Protein AF-A0A8S8YGQ6-F1 (afdb_monomer_lite)

Foldseek 3Di:
DDPVVLVVLLCVQAVVLVVVCVVVVVVQQVVQADADEDEADCCLVVVDVPCPSSVCRRVNNVVVVCVQQPDPPPPPDTYRYHDYDYD

pLDDT: mean 73.59, std 18.47, range [36.97, 93.75]

Secondary structure (DSSP, 8-state):
--HHHHHHHHIIIIIHHHHHHHHHHHHHHHHT-B-------HHHHHT-TT-HHHHHHHHHHHHHHHHHHS--TT-TTS--B------

Sequence (87 aa):
MNRESFEEVLSTNLTSAFVTLSVACKQMLRAGGGRVVFTSSVAGSLGLMNHEAISAAKGGVESMVRSAAAPLQQKRNQGQCSRSRTY

Structure (mmCIF, N/CA/C/O backbone):
data_AF-A0A8S8YGQ6-F1
#
_entry.id   AF-A0A8S8YGQ6-F1
#
loop_
_atom_site.group_PDB
_atom_site.id
_atom_site.type_symbol
_atom_site.label_atom_id
_atom_site.label_alt_id
_atom_site.label_comp_id
_atom_site.label_asym_id
_atom_site.label_entity_id
_atom_site.label_seq_id
_atom_site.pdbx_PDB_ins_code
_atom_site.Cartn_x
_atom_site.Cartn_y
_atom_site.Cartn_z
_atom_site.occupancy
_atom_site.B_iso_or_equiv
_atom_site.auth_seq_id
_atom_site.auth_comp_id
_atom_site.auth_asym_id
_atom_site.auth_atom_id
_atom_site.pdbx_PDB_model_num
ATOM 1 N N . MET A 1 1 ? 17.977 -1.055 -16.300 1.00 69.81 1 MET A N 1
ATOM 2 C CA . MET A 1 1 ? 17.660 -0.327 -15.053 1.00 69.81 1 MET A CA 1
ATOM 3 C C . MET A 1 1 ? 18.842 -0.447 -14.097 1.00 69.81 1 MET A C 1
ATOM 5 O O . MET A 1 1 ? 19.416 -1.527 -14.034 1.00 69.81 1 MET A O 1
ATOM 9 N N . ASN A 1 2 ? 19.250 0.629 -13.415 1.00 86.25 2 ASN A N 1
ATOM 10 C CA . ASN A 1 2 ? 20.291 0.562 -12.380 1.00 86.25 2 ASN A CA 1
ATOM 11 C C . ASN A 1 2 ? 19.648 0.364 -10.988 1.00 86.25 2 ASN A C 1
ATOM 13 O O . ASN A 1 2 ? 18.430 0.477 -10.836 1.00 86.25 2 ASN A O 1
ATOM 17 N N . ARG A 1 3 ? 20.460 0.039 -9.977 1.00 89.19 3 ARG A N 1
ATOM 18 C CA . ARG A 1 3 ? 19.972 -0.228 -8.616 1.00 89.19 3 ARG A CA 1
ATOM 19 C C . ARG A 1 3 ? 19.274 0.983 -7.986 1.00 89.19 3 ARG A C 1
ATOM 21 O O . ARG A 1 3 ? 18.223 0.816 -7.381 1.00 89.19 3 ARG A O 1
ATOM 28 N N . GLU A 1 4 ? 19.837 2.175 -8.145 1.00 90.88 4 GLU A N 1
ATOM 29 C CA . GLU A 1 4 ? 19.304 3.398 -7.531 1.00 90.88 4 GLU A CA 1
ATOM 30 C C . GLU A 1 4 ? 17.911 3.744 -8.065 1.00 90.88 4 GLU A C 1
ATOM 32 O O . GLU A 1 4 ? 16.998 3.973 -7.279 1.00 90.88 4 GLU A O 1
ATOM 37 N N . SER A 1 5 ? 17.695 3.675 -9.383 1.00 86.94 5 SER A N 1
ATOM 38 C CA . SER A 1 5 ? 16.375 3.904 -9.983 1.00 86.94 5 SER A CA 1
ATOM 39 C C . SER A 1 5 ? 15.347 2.855 -9.547 1.00 86.94 5 SER A C 1
ATOM 41 O O . SER A 1 5 ? 14.168 3.169 -9.397 1.00 86.94 5 SER A O 1
ATOM 43 N N . PHE A 1 6 ? 15.766 1.605 -9.320 1.00 87.75 6 PHE A N 1
ATOM 44 C CA . PHE A 1 6 ? 14.880 0.577 -8.768 1.00 87.75 6 PHE A CA 1
ATOM 45 C C . PHE A 1 6 ? 14.460 0.909 -7.328 1.00 87.75 6 PHE A C 1
ATOM 47 O O . PHE A 1 6 ? 13.272 0.867 -6.999 1.00 87.75 6 PHE A O 1
ATOM 54 N N . GLU A 1 7 ? 15.424 1.278 -6.481 1.00 91.56 7 GLU A N 1
ATOM 55 C CA . GLU A 1 7 ? 15.175 1.686 -5.096 1.00 91.56 7 GLU A CA 1
ATOM 56 C C . GLU A 1 7 ? 14.314 2.957 -5.021 1.00 91.56 7 GLU A C 1
ATOM 58 O O . GLU A 1 7 ? 13.426 3.041 -4.174 1.00 91.56 7 GLU A O 1
ATOM 63 N N . GLU A 1 8 ? 14.490 3.907 -5.940 1.00 90.94 8 GLU A N 1
ATOM 64 C CA . GLU A 1 8 ? 13.674 5.121 -6.037 1.00 90.94 8 GLU A CA 1
ATOM 65 C C . GLU A 1 8 ? 12.203 4.808 -6.357 1.00 90.94 8 GLU A C 1
ATOM 67 O O . GLU A 1 8 ? 11.289 5.332 -5.707 1.00 90.94 8 GLU A O 1
ATOM 72 N N . VAL A 1 9 ? 11.953 3.903 -7.311 1.00 90.06 9 VAL A N 1
ATOM 73 C CA . VAL A 1 9 ? 10.593 3.461 -7.658 1.00 90.06 9 VAL A CA 1
ATOM 74 C C . VAL A 1 9 ? 9.932 2.752 -6.477 1.00 90.06 9 VAL A C 1
ATOM 76 O O . VAL A 1 9 ? 8.762 3.028 -6.178 1.00 90.06 9 VAL A O 1
ATOM 79 N N . LEU A 1 10 ? 10.666 1.876 -5.780 1.00 91.00 10 LEU A N 1
ATOM 80 C CA . LEU A 1 10 ? 10.178 1.208 -4.572 1.00 91.00 10 LEU A CA 1
ATOM 81 C C . LEU A 1 10 ? 9.908 2.203 -3.443 1.00 91.00 10 LEU A C 1
ATOM 83 O O . LEU A 1 10 ? 8.855 2.134 -2.812 1.00 91.00 10 LEU A O 1
ATOM 87 N N . SER A 1 11 ? 10.813 3.150 -3.213 1.00 92.88 11 SER A N 1
ATOM 88 C CA . SER A 1 11 ? 10.664 4.177 -2.185 1.00 92.88 11 SER A CA 1
ATOM 89 C C . SER A 1 11 ? 9.400 5.009 -2.414 1.00 92.88 11 SER A C 1
ATOM 91 O O . SER A 1 11 ? 8.547 5.144 -1.531 1.00 92.88 11 SER A O 1
ATOM 93 N N . THR A 1 12 ? 9.215 5.474 -3.649 1.00 90.19 12 THR A N 1
ATOM 94 C CA . THR A 1 12 ? 8.092 6.333 -4.031 1.00 90.19 12 THR A CA 1
ATOM 95 C C . THR A 1 12 ? 6.748 5.613 -3.979 1.00 90.19 12 THR A C 1
ATOM 97 O O . THR A 1 12 ? 5.748 6.230 -3.618 1.00 90.19 12 THR A O 1
ATOM 100 N N . ASN A 1 13 ? 6.685 4.324 -4.326 1.00 89.81 13 ASN A N 1
ATOM 101 C CA . ASN A 1 13 ? 5.409 3.611 -4.471 1.00 89.81 13 ASN A CA 1
ATOM 102 C C . ASN A 1 13 ? 5.091 2.652 -3.322 1.00 89.81 13 ASN A C 1
ATOM 104 O O . ASN A 1 13 ? 3.944 2.587 -2.884 1.00 89.81 13 ASN A O 1
ATOM 108 N N . LEU A 1 14 ? 6.072 1.870 -2.875 1.00 90.31 14 LEU A N 1
ATOM 109 C CA . LEU A 1 14 ? 5.875 0.827 -1.871 1.00 90.31 14 LEU A CA 1
ATOM 110 C C . LEU A 1 14 ? 6.168 1.352 -0.466 1.00 90.31 14 LEU A C 1
ATOM 112 O O . LEU A 1 14 ? 5.338 1.196 0.430 1.00 90.31 14 LEU A O 1
ATOM 116 N N . THR A 1 15 ? 7.313 2.009 -0.269 1.00 93.44 15 THR A N 1
ATOM 117 C CA . THR A 1 15 ? 7.701 2.525 1.053 1.00 93.44 15 THR A CA 1
ATOM 118 C C . THR A 1 15 ? 6.752 3.627 1.514 1.00 93.44 15 THR A C 1
ATOM 120 O O . THR A 1 15 ? 6.292 3.598 2.656 1.00 93.44 15 THR A O 1
ATOM 123 N N . SER A 1 16 ? 6.383 4.558 0.630 1.00 92.62 16 SER A N 1
ATOM 124 C CA . SER A 1 16 ? 5.376 5.584 0.932 1.00 92.62 16 SER A CA 1
ATOM 125 C C . SER A 1 16 ? 4.035 4.965 1.360 1.00 92.62 16 SER A C 1
ATOM 127 O O . SER A 1 16 ? 3.489 5.333 2.402 1.00 92.62 16 SER A O 1
ATOM 129 N N . ALA A 1 17 ? 3.552 3.954 0.629 1.00 90.56 17 ALA A N 1
ATOM 130 C CA . ALA A 1 17 ? 2.317 3.241 0.939 1.00 90.56 17 ALA A CA 1
ATOM 131 C C . ALA A 1 17 ? 2.389 2.513 2.291 1.00 90.56 17 ALA A C 1
ATOM 133 O O . ALA A 1 17 ? 1.427 2.549 3.062 1.00 90.56 17 ALA A O 1
ATOM 134 N N . PHE A 1 18 ? 3.531 1.899 2.615 1.00 91.69 18 PHE A N 1
ATOM 135 C CA . PHE A 1 18 ? 3.770 1.276 3.917 1.00 91.69 18 PHE A CA 1
ATOM 136 C C . PHE A 1 18 ? 3.693 2.294 5.062 1.00 91.69 18 PHE A C 1
ATOM 138 O O . PHE A 1 18 ? 3.035 2.043 6.076 1.00 91.69 18 PHE A O 1
ATOM 145 N N . VAL A 1 19 ? 4.316 3.465 4.902 1.00 93.75 19 VAL A N 1
ATOM 146 C CA . VAL A 1 19 ? 4.268 4.533 5.912 1.00 93.75 19 VAL A CA 1
ATOM 147 C C . VAL A 1 19 ? 2.831 5.020 6.109 1.00 93.75 19 VAL A C 1
ATOM 149 O O . VAL A 1 19 ? 2.370 5.111 7.251 1.00 93.75 19 VAL A O 1
ATOM 152 N N . THR A 1 20 ? 2.089 5.255 5.021 1.00 90.50 20 THR A N 1
ATOM 153 C CA . THR A 1 20 ? 0.667 5.623 5.083 1.00 90.50 20 THR A CA 1
ATOM 154 C C . THR A 1 20 ? -0.151 4.568 5.821 1.00 90.50 20 THR A C 1
ATOM 156 O O . THR A 1 20 ? -0.915 4.913 6.723 1.00 90.50 20 THR A O 1
ATOM 159 N N . LEU A 1 21 ? 0.037 3.284 5.497 1.00 88.94 21 LEU A N 1
ATOM 160 C CA . LEU A 1 21 ? -0.652 2.182 6.163 1.00 88.94 21 LEU A CA 1
ATOM 161 C C . LEU A 1 21 ? -0.338 2.147 7.664 1.00 88.94 21 LEU A C 1
ATOM 163 O O . LEU A 1 21 ? -1.251 2.032 8.475 1.00 88.94 21 LEU A O 1
ATOM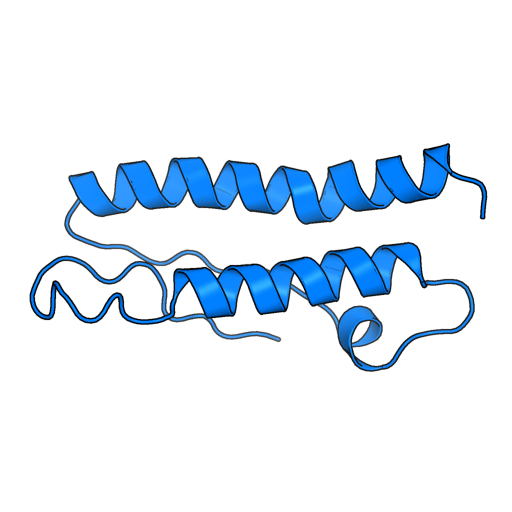 167 N N . SER A 1 22 ? 0.932 2.290 8.046 1.00 88.44 22 SER A N 1
ATOM 168 C CA . SER A 1 22 ? 1.373 2.258 9.447 1.00 88.44 22 SER A CA 1
ATOM 169 C C . SER A 1 22 ? 0.718 3.359 10.287 1.00 88.44 22 SER A C 1
ATOM 171 O O . SER A 1 22 ? 0.218 3.102 11.387 1.00 88.44 22 SER A O 1
ATOM 173 N N . VAL A 1 23 ? 0.662 4.585 9.762 1.00 91.75 23 VAL A N 1
ATOM 174 C CA . VAL A 1 23 ? 0.024 5.719 10.448 1.00 91.75 23 VAL A CA 1
ATOM 175 C C . VAL A 1 23 ? -1.498 5.563 10.472 1.00 91.75 23 VAL A C 1
ATOM 177 O O . VAL A 1 23 ? -2.116 5.742 11.526 1.00 91.75 23 VAL A O 1
ATOM 180 N N . ALA A 1 24 ? -2.106 5.178 9.347 1.00 87.06 24 ALA A N 1
ATOM 181 C CA . ALA A 1 24 ? -3.548 4.991 9.247 1.00 87.06 24 ALA A CA 1
ATOM 182 C C . ALA A 1 24 ? -4.043 3.876 10.179 1.00 87.06 24 ALA A C 1
ATOM 184 O O . ALA A 1 24 ? -4.992 4.091 10.929 1.00 87.06 24 ALA A O 1
ATOM 185 N N . CYS A 1 25 ? -3.357 2.729 10.226 1.00 82.88 25 CYS A N 1
ATOM 186 C CA . CYS A 1 25 ? -3.679 1.630 11.138 1.00 82.88 25 CYS A CA 1
ATOM 187 C C . CYS A 1 25 ? -3.672 2.081 12.605 1.00 82.88 25 CYS A C 1
ATOM 189 O O . CYS A 1 25 ? -4.617 1.789 13.337 1.00 82.88 25 CYS A O 1
ATOM 191 N N . LYS A 1 26 ? -2.654 2.841 13.037 1.00 85.44 26 LYS A N 1
ATOM 192 C CA . LYS A 1 26 ? -2.588 3.376 14.411 1.00 85.44 26 LYS A CA 1
ATOM 193 C C . LYS A 1 26 ? -3.786 4.269 14.737 1.00 85.44 26 LYS A C 1
ATOM 195 O O . LYS A 1 26 ? -4.360 4.148 15.817 1.00 85.44 26 LYS A O 1
ATOM 200 N N . GLN A 1 27 ? -4.175 5.146 13.812 1.00 87.56 27 GLN A N 1
ATOM 201 C CA . GLN A 1 27 ? -5.316 6.040 14.018 1.00 87.56 27 GLN A CA 1
ATOM 202 C C . GLN A 1 27 ? -6.651 5.300 13.983 1.00 87.56 27 GLN A C 1
ATOM 204 O O . GLN A 1 27 ? -7.519 5.570 14.806 1.00 87.56 27 GLN A O 1
ATOM 209 N N . MET A 1 28 ? -6.804 4.325 13.096 1.00 83.38 28 MET A N 1
ATOM 210 C CA . MET A 1 28 ? -8.031 3.541 12.986 1.00 83.38 28 MET A CA 1
ATOM 211 C C . MET A 1 28 ? -8.273 2.651 14.204 1.00 83.38 28 MET A C 1
ATOM 213 O O . MET A 1 28 ? -9.418 2.511 14.625 1.00 83.38 28 MET A O 1
ATOM 217 N N . LEU A 1 29 ? -7.212 2.116 14.819 1.00 81.12 29 LEU A N 1
ATOM 218 C CA . LEU A 1 29 ? -7.316 1.409 16.098 1.00 81.12 29 LEU A CA 1
ATOM 219 C C . LEU A 1 29 ? -7.839 2.326 17.213 1.00 81.12 29 LEU A C 1
ATOM 221 O O . LEU A 1 29 ? -8.689 1.908 17.994 1.00 81.12 29 LEU A O 1
ATOM 225 N N . ARG A 1 30 ? -7.380 3.584 17.266 1.00 84.69 30 ARG A N 1
ATOM 226 C CA . ARG A 1 30 ? -7.858 4.579 18.244 1.00 84.69 30 ARG A CA 1
ATOM 227 C C . ARG A 1 30 ? -9.294 5.028 17.975 1.00 84.69 30 ARG A C 1
ATOM 229 O O . ARG A 1 30 ? -10.046 5.237 18.916 1.00 84.69 30 ARG A O 1
ATOM 236 N N . ALA A 1 31 ? -9.666 5.167 16.704 1.00 83.88 31 ALA A N 1
ATOM 237 C CA . ALA A 1 31 ? -11.001 5.591 16.282 1.00 83.88 31 ALA A CA 1
ATOM 238 C C . ALA A 1 31 ? -12.056 4.466 16.343 1.00 83.88 31 ALA A C 1
ATOM 240 O O . ALA A 1 31 ? -13.232 4.718 16.100 1.00 83.88 31 ALA A O 1
ATOM 241 N N . GLY A 1 32 ? -11.653 3.224 16.639 1.00 78.75 32 GLY A N 1
ATOM 242 C CA . GLY A 1 32 ? -12.551 2.064 16.674 1.00 78.75 32 GLY A CA 1
ATOM 243 C C . GLY A 1 32 ? -12.923 1.506 15.294 1.00 78.75 32 GLY A C 1
ATOM 244 O O . GLY A 1 32 ? -13.761 0.609 15.203 1.00 78.75 32 GLY A O 1
ATOM 245 N N . GLY A 1 33 ? 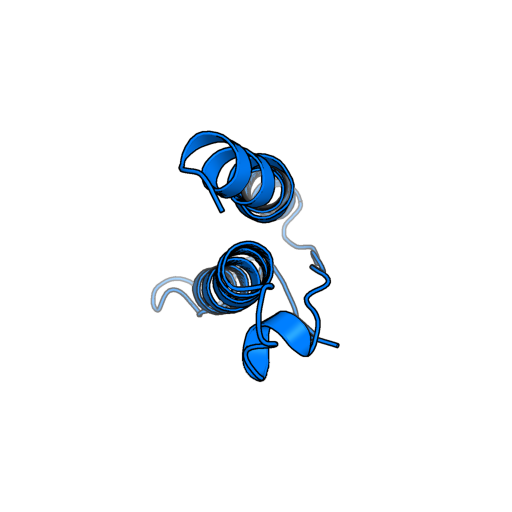-12.298 1.993 14.218 1.00 76.62 33 GLY A N 1
ATOM 246 C CA . GLY A 1 33 ? -12.511 1.514 12.855 1.00 76.62 33 GLY A CA 1
ATOM 247 C C . GLY A 1 33 ? -12.126 2.526 11.774 1.00 76.62 33 GLY A C 1
ATOM 248 O O . GLY A 1 33 ? -11.758 3.666 12.048 1.00 76.62 33 GLY A O 1
ATOM 249 N N . GLY A 1 34 ? -12.211 2.094 10.516 1.00 75.56 34 GLY A N 1
ATOM 250 C CA . GLY A 1 34 ? -11.974 2.937 9.341 1.00 75.56 34 GLY A CA 1
ATOM 251 C C . GLY A 1 34 ? -11.682 2.113 8.086 1.00 75.56 34 GLY A C 1
ATOM 252 O O . GLY A 1 34 ? -11.717 0.879 8.104 1.00 75.56 34 GLY A O 1
ATOM 253 N N . ARG A 1 35 ? -11.376 2.787 6.976 1.00 81.19 35 ARG A N 1
ATOM 254 C CA . ARG A 1 35 ? -11.029 2.137 5.705 1.00 81.19 35 ARG A CA 1
ATOM 255 C C . ARG A 1 35 ? -9.878 2.888 5.046 1.00 81.19 35 ARG A C 1
ATOM 257 O O . ARG A 1 35 ? -9.915 4.110 4.981 1.00 81.19 35 ARG A O 1
ATOM 264 N N . VAL A 1 36 ? -8.903 2.144 4.533 1.00 80.62 36 VAL A N 1
ATOM 265 C CA . VAL A 1 36 ? -7.809 2.659 3.699 1.00 80.62 36 VAL A CA 1
ATOM 266 C C . VAL A 1 36 ? -7.869 1.928 2.368 1.00 80.62 36 VAL A C 1
ATOM 268 O O . VAL A 1 36 ? -8.088 0.715 2.343 1.00 80.62 36 VAL A O 1
ATOM 271 N N . VAL A 1 37 ? -7.703 2.665 1.274 1.00 83.38 37 VAL A N 1
ATOM 272 C CA . VAL A 1 37 ? -7.691 2.125 -0.087 1.00 83.38 37 VAL A CA 1
ATOM 273 C C . VAL A 1 37 ? -6.346 2.463 -0.712 1.00 83.38 37 VAL A C 1
ATOM 275 O O . VAL A 1 37 ? -5.904 3.606 -0.640 1.00 83.38 37 VAL A O 1
ATOM 278 N N . PHE A 1 38 ? -5.712 1.465 -1.321 1.00 83.31 38 PHE A N 1
ATOM 279 C CA . PHE A 1 38 ? -4.493 1.631 -2.105 1.00 83.31 38 PHE A CA 1
ATOM 280 C C . PHE A 1 38 ? -4.793 1.313 -3.566 1.00 83.31 38 PHE A C 1
ATOM 282 O O . PHE A 1 38 ? -5.557 0.395 -3.856 1.00 83.31 38 PHE A O 1
ATOM 289 N N . THR A 1 39 ? -4.176 2.062 -4.474 1.00 78.50 39 THR A N 1
ATOM 290 C CA . THR A 1 39 ? -4.306 1.870 -5.922 1.00 78.50 39 THR A CA 1
ATOM 291 C C . THR A 1 39 ? -3.088 1.121 -6.464 1.00 78.50 39 THR A C 1
ATOM 293 O O . THR A 1 39 ? -1.965 1.657 -6.476 1.00 78.50 39 THR A O 1
ATOM 296 N N . SER A 1 40 ? -3.307 -0.110 -6.921 1.00 75.00 40 SER A N 1
ATOM 297 C CA . SER A 1 40 ? -2.354 -0.843 -7.753 1.0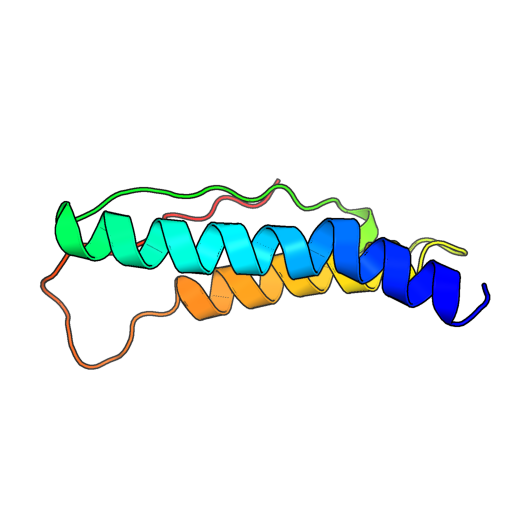0 75.00 40 SER A CA 1
ATOM 298 C C . SER A 1 40 ? -2.711 -0.679 -9.237 1.00 75.00 40 SER A C 1
ATOM 300 O O . SER A 1 40 ? -3.443 0.235 -9.606 1.00 75.00 40 SER A O 1
ATOM 302 N N . SER A 1 41 ? -2.048 -1.429 -10.112 1.00 69.06 41 SER A N 1
ATOM 303 C CA . SER A 1 41 ? -2.264 -1.391 -11.558 1.00 69.06 41 SER A CA 1
ATOM 304 C C . SER A 1 41 ? -1.994 -2.781 -12.115 1.00 69.06 41 SER A C 1
ATOM 306 O O . SER A 1 41 ? -1.150 -3.496 -11.575 1.00 69.06 41 SER A O 1
ATOM 308 N N . VAL A 1 42 ? -2.624 -3.121 -13.242 1.00 60.44 42 VAL A N 1
ATOM 309 C CA . VAL A 1 42 ? -2.392 -4.365 -13.998 1.00 60.44 42 VAL A CA 1
ATOM 310 C C . VAL A 1 42 ? -0.928 -4.558 -14.406 1.00 60.44 42 VAL A C 1
ATOM 312 O O . VAL A 1 42 ? -0.492 -5.692 -14.572 1.00 60.44 42 VAL A O 1
ATOM 315 N N . ALA A 1 43 ? -0.135 -3.483 -14.500 1.00 54.38 43 ALA A N 1
ATOM 316 C CA . ALA A 1 43 ? 1.319 -3.570 -14.680 1.00 54.38 43 ALA A CA 1
ATOM 317 C C . ALA A 1 43 ? 2.027 -4.283 -13.505 1.00 54.38 43 ALA A C 1
ATOM 319 O O . ALA A 1 43 ? 3.083 -4.885 -13.687 1.00 54.38 43 ALA A O 1
ATOM 320 N N . GLY A 1 44 ? 1.420 -4.244 -12.313 1.00 57.31 44 GLY A N 1
ATOM 321 C CA . GLY A 1 44 ? 1.755 -5.046 -11.136 1.00 57.31 44 GLY A CA 1
ATOM 322 C C . GLY A 1 44 ? 1.583 -6.540 -11.368 1.00 57.31 44 GLY A C 1
ATOM 323 O O . GLY A 1 44 ? 2.481 -7.309 -11.045 1.00 57.31 44 GLY A O 1
ATOM 324 N N . SER A 1 45 ? 0.457 -6.935 -11.964 1.00 55.44 45 SER A N 1
ATOM 325 C CA . SER A 1 45 ? 0.031 -8.335 -12.064 1.00 55.44 45 SER A CA 1
ATOM 326 C C . SER A 1 45 ? 0.443 -9.036 -13.367 1.00 55.44 45 SER A C 1
ATOM 328 O O . SER A 1 45 ? 0.564 -10.256 -13.372 1.00 55.44 45 SER A O 1
ATOM 330 N N . LEU A 1 46 ? 0.646 -8.298 -14.468 1.00 53.47 46 LEU A N 1
ATOM 331 C CA . LEU A 1 46 ? 0.923 -8.851 -15.807 1.00 53.47 46 LEU A CA 1
ATOM 332 C C . LEU A 1 46 ? 2.395 -8.781 -16.242 1.00 53.47 46 LEU A C 1
ATOM 334 O O . LEU A 1 46 ? 2.726 -9.359 -17.269 1.00 53.47 46 LEU A O 1
ATOM 338 N N . GLY A 1 47 ? 3.274 -8.107 -15.491 1.00 52.31 47 GLY A N 1
ATOM 339 C CA . GLY A 1 47 ? 4.705 -8.034 -15.808 1.00 52.31 47 GLY A CA 1
ATOM 340 C C . GLY A 1 47 ? 4.980 -7.417 -17.184 1.00 52.31 47 GLY A C 1
ATOM 341 O O . GLY A 1 47 ? 5.267 -8.117 -18.151 1.00 52.31 47 GLY A O 1
ATOM 342 N N . LEU A 1 48 ? 4.896 -6.090 -17.289 1.00 55.56 48 LEU A N 1
ATOM 343 C CA . LEU A 1 48 ? 5.231 -5.397 -18.536 1.00 55.56 48 LEU A CA 1
ATOM 344 C C . LEU A 1 48 ? 6.757 -5.366 -18.740 1.00 55.56 48 LEU A C 1
ATOM 346 O O . LEU A 1 48 ? 7.503 -5.016 -17.823 1.00 55.56 48 LEU A O 1
ATOM 350 N N . MET A 1 49 ? 7.214 -5.697 -19.952 1.00 51.47 49 MET A N 1
ATOM 351 C CA . MET A 1 49 ? 8.622 -5.580 -20.361 1.00 51.47 49 MET A CA 1
ATOM 352 C C . MET A 1 49 ? 9.133 -4.156 -20.083 1.00 51.47 49 MET A C 1
ATOM 354 O O . MET A 1 49 ? 8.491 -3.187 -20.485 1.00 51.47 49 MET A O 1
ATOM 358 N N . ASN A 1 50 ? 10.279 -4.039 -19.400 1.00 61.66 50 ASN A N 1
ATOM 359 C CA . ASN A 1 50 ? 10.900 -2.791 -18.917 1.00 61.66 50 ASN A CA 1
ATOM 360 C C . ASN A 1 50 ? 10.232 -2.108 -17.703 1.00 61.66 50 ASN A C 1
ATOM 362 O O . ASN A 1 50 ? 10.612 -0.991 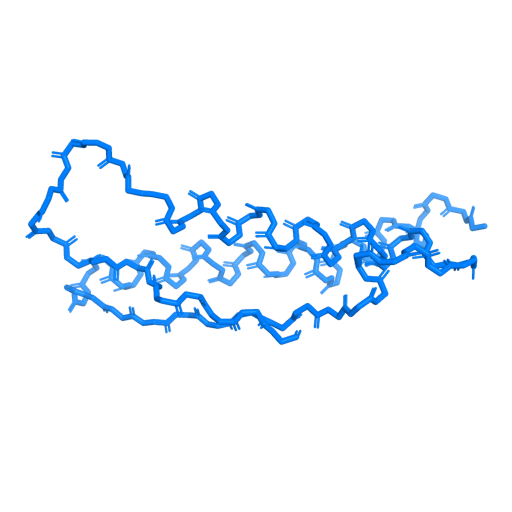-17.350 1.00 61.66 50 ASN A O 1
ATOM 366 N N . HIS A 1 51 ? 9.268 -2.752 -17.034 1.00 73.38 51 HIS A N 1
ATOM 367 C CA . HIS A 1 51 ? 8.600 -2.214 -15.840 1.00 73.38 51 HIS A CA 1
ATOM 368 C C . HIS A 1 51 ? 8.765 -3.098 -14.594 1.00 73.38 51 HIS A C 1
ATOM 370 O O . HIS A 1 51 ? 7.916 -3.058 -13.700 1.00 73.38 51 HIS A O 1
ATOM 376 N N . GLU A 1 52 ? 9.857 -3.863 -14.483 1.00 81.12 52 GLU A N 1
ATOM 377 C CA . GLU A 1 52 ? 10.089 -4.749 -13.331 1.00 81.12 52 GLU A CA 1
ATOM 378 C C . GLU A 1 52 ? 10.006 -4.028 -11.966 1.00 81.12 52 GLU A C 1
ATOM 380 O O . 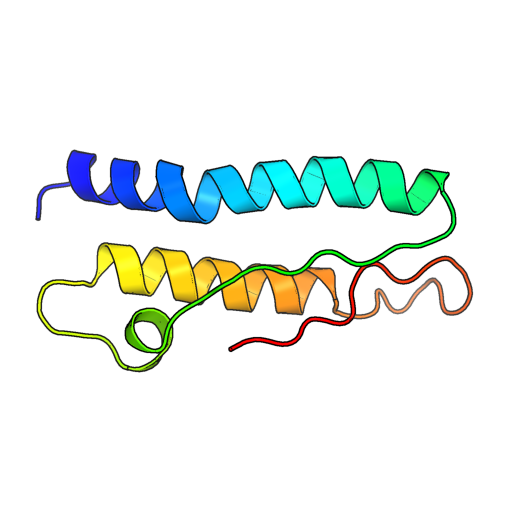GLU A 1 52 ? 9.416 -4.563 -11.029 1.00 81.12 52 GLU A O 1
ATOM 385 N N . ALA A 1 53 ? 10.491 -2.784 -11.852 1.00 84.31 53 ALA A N 1
ATOM 386 C CA . ALA A 1 53 ? 10.421 -2.003 -10.609 1.00 84.31 53 ALA A CA 1
ATOM 387 C C . ALA A 1 53 ? 8.996 -1.616 -10.206 1.00 84.31 53 ALA A C 1
ATOM 389 O O . ALA A 1 53 ? 8.611 -1.727 -9.042 1.00 84.31 53 ALA A O 1
ATOM 390 N N . ILE A 1 54 ? 8.203 -1.155 -11.175 1.00 83.12 54 ILE A N 1
ATOM 391 C CA . ILE A 1 54 ? 6.815 -0.751 -10.938 1.00 83.12 54 ILE A CA 1
ATOM 392 C C . ILE A 1 54 ? 5.978 -1.992 -10.646 1.00 83.12 54 ILE A C 1
ATOM 394 O O . ILE A 1 54 ? 5.136 -1.957 -9.748 1.00 83.12 54 ILE A O 1
ATOM 398 N N . SER A 1 55 ? 6.239 -3.093 -11.356 1.00 85.31 55 SER A N 1
ATOM 399 C CA . SER A 1 55 ? 5.570 -4.365 -11.109 1.00 85.31 55 SER A CA 1
ATOM 400 C C . SER A 1 55 ? 5.844 -4.863 -9.687 1.00 85.31 55 SER A C 1
ATOM 402 O O . SER A 1 55 ? 4.897 -5.115 -8.939 1.00 85.31 55 SER A O 1
ATOM 404 N N . ALA A 1 56 ? 7.114 -4.869 -9.261 1.00 86.19 56 ALA A N 1
ATOM 405 C CA . ALA A 1 56 ? 7.508 -5.217 -7.898 1.00 86.19 56 ALA A CA 1
ATOM 406 C C . ALA A 1 56 ? 6.857 -4.299 -6.851 1.00 86.19 56 ALA A C 1
ATOM 408 O O . ALA A 1 56 ? 6.309 -4.780 -5.859 1.00 86.19 56 ALA A O 1
ATOM 409 N N . ALA A 1 57 ? 6.851 -2.983 -7.084 1.00 88.12 57 ALA A N 1
ATOM 410 C CA . ALA A 1 57 ? 6.239 -2.031 -6.164 1.00 88.12 57 ALA A CA 1
ATOM 411 C C . ALA A 1 57 ? 4.724 -2.250 -6.025 1.00 88.12 57 ALA A C 1
ATOM 413 O O . ALA A 1 57 ? 4.203 -2.319 -4.912 1.00 88.12 57 ALA A O 1
ATOM 414 N N . LYS A 1 58 ? 3.999 -2.377 -7.143 1.00 86.81 58 LYS A N 1
ATOM 415 C CA . LYS A 1 58 ? 2.536 -2.522 -7.138 1.00 86.81 58 LYS A CA 1
ATOM 416 C C . LYS A 1 58 ? 2.086 -3.899 -6.644 1.00 86.81 58 LYS A C 1
ATOM 418 O O . LYS A 1 58 ? 1.158 -3.953 -5.840 1.00 86.81 58 LYS A O 1
ATOM 423 N N . GLY A 1 59 ? 2.774 -4.979 -7.020 1.00 86.06 59 GLY A N 1
ATOM 424 C CA . GLY A 1 59 ? 2.543 -6.310 -6.441 1.00 86.06 59 GLY A CA 1
ATOM 425 C C . GLY A 1 59 ? 2.873 -6.362 -4.941 1.00 86.06 59 GLY A C 1
ATOM 426 O O . GLY A 1 59 ? 2.152 -6.977 -4.148 1.00 86.06 59 GLY A O 1
ATOM 427 N N . GLY A 1 60 ? 3.907 -5.629 -4.514 1.00 87.00 60 GLY A N 1
ATOM 428 C CA . GLY A 1 60 ? 4.227 -5.408 -3.104 1.00 87.00 60 GLY A CA 1
ATOM 429 C C . GLY A 1 60 ? 3.084 -4.733 -2.342 1.00 87.00 60 GLY A C 1
ATOM 430 O O . GLY A 1 60 ? 2.708 -5.186 -1.264 1.00 87.00 60 GLY A O 1
ATOM 431 N N . VAL A 1 61 ? 2.457 -3.705 -2.921 1.00 87.69 61 VAL A N 1
ATOM 432 C CA . VAL A 1 61 ? 1.297 -3.037 -2.308 1.00 87.69 61 VAL A CA 1
ATOM 433 C C . VAL A 1 61 ? 0.101 -3.986 -2.178 1.00 87.69 61 VAL A C 1
ATOM 435 O O . VAL A 1 61 ? -0.523 -4.034 -1.119 1.00 87.69 61 VAL A O 1
ATOM 438 N N . GLU A 1 62 ? -0.210 -4.781 -3.203 1.00 86.31 62 GLU A N 1
ATOM 439 C CA . GLU A 1 62 ? -1.325 -5.741 -3.152 1.00 86.31 62 GLU A CA 1
ATOM 440 C C . GLU A 1 62 ? -1.137 -6.804 -2.066 1.00 86.31 62 GLU A C 1
ATOM 442 O O . GLU A 1 62 ? -2.058 -7.086 -1.290 1.00 86.31 62 GLU A O 1
ATOM 447 N N . SER A 1 63 ? 0.063 -7.383 -1.989 1.00 86.62 63 SER A N 1
ATOM 448 C CA . SER A 1 63 ? 0.406 -8.378 -0.969 1.00 86.62 63 SER A CA 1
ATOM 449 C C . SER A 1 63 ? 0.424 -7.774 0.438 1.00 86.62 63 SER A C 1
ATOM 451 O O . SER A 1 63 ? -0.115 -8.378 1.371 1.00 86.62 63 SER A O 1
ATOM 453 N N . MET A 1 64 ? 0.947 -6.555 0.591 1.00 88.88 64 MET A N 1
ATOM 454 C CA . MET A 1 64 ? 0.933 -5.805 1.847 1.00 88.88 64 MET A CA 1
ATOM 455 C C . MET A 1 64 ? -0.495 -5.555 2.339 1.00 88.88 64 MET A C 1
ATOM 457 O O . MET A 1 64 ? -0.811 -5.847 3.491 1.00 88.88 64 MET A O 1
ATOM 461 N N . VAL A 1 65 ? -1.384 -5.068 1.470 1.00 84.56 65 VAL A N 1
ATOM 462 C CA . VAL A 1 65 ? -2.786 -4.799 1.823 1.00 84.56 65 VAL A CA 1
ATOM 463 C C . VAL A 1 65 ? -3.521 -6.083 2.190 1.00 84.56 65 VAL A C 1
ATOM 465 O O . VAL A 1 65 ? -4.248 -6.107 3.180 1.00 84.56 65 VAL A O 1
ATOM 468 N N . ARG A 1 66 ? -3.313 -7.171 1.439 1.00 83.00 66 ARG A N 1
ATOM 469 C CA . ARG A 1 66 ? -3.909 -8.478 1.753 1.00 83.00 66 ARG A CA 1
ATOM 470 C C . ARG A 1 66 ? -3.452 -8.994 3.117 1.00 83.00 66 ARG A C 1
ATOM 472 O O . ARG A 1 66 ? -4.270 -9.518 3.864 1.00 83.00 66 ARG A O 1
ATOM 479 N N . SER A 1 67 ? -2.174 -8.813 3.441 1.00 83.44 67 SER A N 1
ATOM 480 C CA . SER A 1 67 ? -1.599 -9.225 4.725 1.00 83.44 67 SER A CA 1
ATOM 481 C C . SER A 1 67 ? -2.117 -8.366 5.880 1.00 83.44 67 SER A C 1
ATOM 483 O O . SER A 1 67 ? -2.405 -8.887 6.950 1.00 83.44 67 SER A O 1
ATOM 485 N N . ALA A 1 68 ? -2.302 -7.063 5.657 1.00 78.06 68 ALA A N 1
ATOM 486 C CA . ALA A 1 68 ? -2.861 -6.147 6.650 1.00 78.06 68 ALA A CA 1
ATOM 487 C C . ALA A 1 68 ? -4.370 -6.344 6.879 1.00 78.06 68 ALA A C 1
ATOM 489 O O . ALA A 1 68 ? -4.859 -6.123 7.985 1.00 78.06 68 ALA A O 1
ATOM 490 N N . ALA A 1 69 ? -5.103 -6.763 5.844 1.00 70.88 69 ALA A N 1
ATOM 491 C CA . ALA A 1 69 ? -6.522 -7.101 5.921 1.00 70.88 69 ALA A CA 1
ATOM 492 C C . ALA A 1 69 ? -6.773 -8.524 6.448 1.00 70.88 69 ALA A C 1
ATOM 494 O O . ALA A 1 69 ? -7.910 -8.855 6.797 1.00 70.88 69 ALA A O 1
ATOM 495 N N . ALA A 1 70 ? -5.743 -9.379 6.486 1.00 68.81 70 ALA A N 1
ATOM 496 C CA . ALA A 1 70 ? -5.874 -10.735 6.989 1.00 68.81 70 ALA A CA 1
ATOM 497 C C . ALA A 1 70 ? -6.310 -10.687 8.464 1.00 68.81 70 ALA A C 1
ATOM 499 O O . ALA A 1 70 ? -5.681 -10.003 9.277 1.00 68.81 70 ALA A O 1
ATOM 500 N N . PRO A 1 71 ? -7.395 -11.384 8.838 1.00 52.00 71 PRO A N 1
ATOM 501 C CA . PRO A 1 71 ? -7.846 -11.396 10.216 1.00 52.00 71 PRO A CA 1
ATOM 502 C C . PRO A 1 71 ? -6.774 -12.056 11.084 1.00 52.00 71 PRO A C 1
ATOM 504 O O . PRO A 1 71 ? -6.537 -13.257 10.979 1.00 52.00 71 PRO A O 1
ATOM 507 N N . LEU A 1 72 ? -6.150 -11.283 11.977 1.00 48.69 72 LEU A N 1
ATOM 508 C CA . LEU A 1 72 ? -5.407 -11.845 13.101 1.00 48.69 72 LEU A CA 1
ATOM 509 C C . LEU A 1 72 ? -6.398 -12.722 13.883 1.00 48.69 72 LEU A C 1
ATOM 511 O O . LEU A 1 72 ? -7.374 -12.193 14.424 1.00 48.69 72 LEU A O 1
ATOM 515 N N . GLN A 1 73 ? -6.177 -14.042 13.936 1.00 41.25 73 GLN A N 1
ATOM 516 C CA . GLN A 1 73 ? -7.072 -15.035 14.561 1.00 41.25 73 GLN A CA 1
ATOM 517 C C . GLN A 1 73 ? -7.523 -14.710 16.012 1.00 41.25 73 GLN A C 1
ATOM 519 O O . GLN A 1 73 ? -8.422 -15.368 16.529 1.00 41.25 73 GLN A O 1
ATOM 524 N N . GLN A 1 74 ? -6.968 -13.692 16.677 1.00 41.47 74 GLN A N 1
ATOM 525 C CA . GLN A 1 74 ? -7.181 -13.405 18.099 1.00 41.47 74 GLN A CA 1
ATOM 526 C C . GLN A 1 74 ? -8.320 -12.411 18.431 1.00 41.47 74 GLN A C 1
ATOM 528 O O . GLN A 1 74 ? -8.776 -12.382 19.573 1.00 41.47 74 GLN A O 1
ATOM 533 N N . LYS A 1 75 ? -8.790 -11.543 17.519 1.00 38.00 75 LYS A N 1
ATOM 534 C CA . LYS A 1 75 ? -9.700 -10.432 17.905 1.00 38.00 75 LYS A CA 1
ATOM 535 C C . LYS A 1 75 ? -10.866 -10.253 16.933 1.00 38.00 75 LYS A C 1
ATOM 537 O O . LYS A 1 75 ? -10.915 -9.319 16.143 1.00 38.00 75 LYS A O 1
ATOM 542 N N . ARG A 1 76 ? -11.873 -11.117 17.071 1.00 39.66 76 ARG A N 1
ATOM 543 C CA . ARG A 1 76 ? -13.125 -11.101 16.292 1.00 39.66 76 ARG A CA 1
ATOM 544 C C . ARG A 1 76 ? -14.045 -9.885 16.549 1.00 39.66 76 ARG A C 1
ATOM 546 O O . ARG A 1 76 ? -15.088 -9.821 15.921 1.00 39.66 76 ARG A O 1
ATOM 553 N N . ASN A 1 77 ? -13.682 -8.931 17.424 1.00 36.97 77 ASN A N 1
ATOM 554 C CA . ASN A 1 77 ? -14.609 -7.903 17.943 1.00 36.97 77 ASN A CA 1
ATOM 555 C C . ASN A 1 77 ? -14.067 -6.456 18.071 1.00 36.97 77 ASN A C 1
ATOM 557 O O . ASN A 1 77 ? -14.659 -5.668 18.803 1.00 36.97 77 ASN A O 1
ATOM 561 N N . GLN A 1 78 ? -12.979 -6.050 17.403 1.00 40.69 78 GLN A N 1
ATOM 562 C CA . GLN A 1 78 ? -12.549 -4.636 17.428 1.00 40.69 78 GLN A CA 1
ATOM 563 C C . GLN A 1 78 ? -12.107 -4.160 16.039 1.00 40.69 78 GLN A C 1
ATOM 565 O O . GLN A 1 78 ? -11.226 -4.766 15.442 1.00 40.69 78 GLN A O 1
ATOM 570 N N . GLY A 1 79 ? -12.767 -3.106 15.539 1.00 45.53 79 GLY A N 1
ATOM 571 C CA . GLY A 1 79 ? -12.426 -2.283 14.370 1.00 45.53 79 GLY A CA 1
ATOM 572 C C . GLY A 1 79 ? -11.504 -2.907 13.322 1.00 45.53 79 GLY A C 1
ATOM 573 O O . GLY A 1 79 ? -10.298 -2.677 13.346 1.00 45.53 79 GLY A O 1
ATOM 574 N N . GLN A 1 80 ? -12.066 -3.645 12.360 1.00 44.78 80 GLN A N 1
ATOM 575 C CA . GLN A 1 80 ? -11.298 -4.114 11.205 1.00 44.78 80 GLN A CA 1
ATOM 576 C C . GLN A 1 80 ? -10.801 -2.923 10.379 1.00 44.78 80 GLN A C 1
ATOM 578 O O . GLN A 1 80 ? -11.590 -2.107 9.893 1.00 44.78 80 GLN A O 1
ATOM 583 N N . CYS A 1 81 ? -9.483 -2.849 10.201 1.00 45.66 81 CYS A N 1
ATOM 584 C CA . CYS A 1 81 ? -8.865 -1.959 9.240 1.00 45.66 81 CYS A CA 1
ATOM 585 C C . CYS A 1 81 ? -8.979 -2.574 7.842 1.00 45.66 81 CYS A C 1
ATOM 587 O O . CYS A 1 81 ? -8.348 -3.584 7.551 1.00 45.66 81 CYS A O 1
ATOM 589 N N . SER A 1 82 ? -9.746 -1.910 6.978 1.00 46.41 82 SER A N 1
ATOM 590 C CA . SER A 1 82 ? -9.822 -2.120 5.526 1.00 46.41 82 SER A CA 1
ATOM 591 C C . SER A 1 82 ? -10.800 -3.191 5.014 1.00 46.41 82 SER A C 1
ATOM 593 O O . SER A 1 82 ? -10.708 -4.386 5.274 1.00 46.41 82 SER A O 1
ATOM 595 N N . ARG A 1 83 ? -11.736 -2.725 4.178 1.00 40.72 83 ARG A N 1
ATOM 596 C CA . ARG A 1 83 ? -12.177 -3.476 3.002 1.00 40.72 83 ARG A CA 1
ATOM 597 C C . ARG A 1 83 ? -11.291 -2.985 1.863 1.00 40.72 83 ARG A C 1
ATOM 599 O O . ARG A 1 83 ? -11.442 -1.833 1.460 1.00 40.72 83 ARG A O 1
ATOM 606 N N . SER A 1 84 ? -10.356 -3.802 1.394 1.00 42.22 84 SER A N 1
ATOM 607 C CA . SER A 1 84 ? -9.588 -3.485 0.193 1.00 42.22 84 SER A CA 1
ATOM 608 C C . SER A 1 84 ? -10.409 -3.851 -1.042 1.00 42.22 84 SER A C 1
ATOM 610 O O . SER A 1 84 ? -10.982 -4.936 -1.134 1.00 42.22 84 SER A O 1
ATOM 612 N N . ARG A 1 85 ? -10.510 -2.920 -1.990 1.00 39.41 85 ARG A N 1
ATOM 613 C CA . ARG A 1 85 ? -10.950 -3.210 -3.352 1.00 39.41 85 ARG A CA 1
ATOM 614 C C . ARG A 1 85 ? -9.816 -2.762 -4.258 1.00 39.41 85 ARG A C 1
ATOM 616 O O . ARG A 1 85 ? -9.580 -1.568 -4.402 1.00 39.41 85 ARG A O 1
ATOM 623 N N . THR A 1 86 ? -9.077 -3.740 -4.754 1.00 40.41 86 THR A N 1
ATOM 624 C CA . THR A 1 86 ? -8.046 -3.558 -5.770 1.00 40.41 86 THR A CA 1
ATOM 625 C C . THR A 1 86 ? -8.746 -3.250 -7.094 1.00 40.41 86 THR A C 1
ATO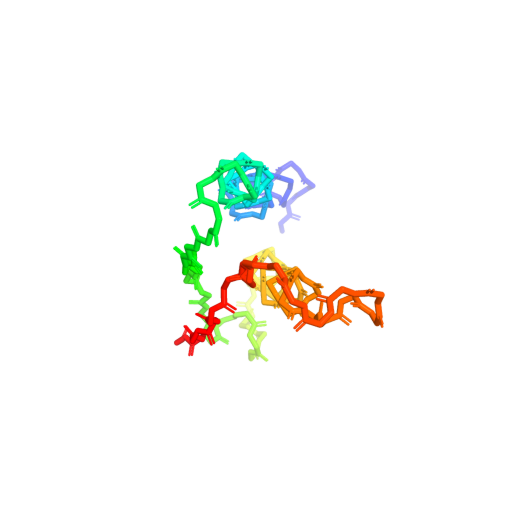M 627 O O . THR A 1 86 ? -9.719 -3.932 -7.425 1.00 40.41 86 THR A O 1
ATOM 630 N N . TYR A 1 87 ? -8.297 -2.213 -7.797 1.00 39.72 87 TYR A N 1
ATOM 631 C CA . TYR A 1 87 ? -8.671 -1.917 -9.182 1.00 39.72 87 TYR A CA 1
ATOM 632 C C . TYR A 1 87 ? -7.424 -2.036 -10.048 1.00 39.72 87 TYR A C 1
ATOM 634 O O . TYR A 1 87 ? -6.350 -1.630 -9.546 1.00 39.72 87 TYR A O 1
#

Radius of gyration: 14.68 Å; chains: 1; bounding box: 35×21×39 Å